Protein AF-A0A8J3WMR0-F1 (afdb_monomer_lite)

Organism: NCBI:txid936338

pLDDT: mean 70.85, std 7.38, range [53.19, 82.62]

Radius of gyration: 17.9 Å; chains: 1; bounding box: 27×40×56 Å

Sequence (77 aa):
MTDDTKRAIRTALQTAVGVCVALPLIVDATGIPDALPGVATALAVAGAFARVMAIPAVQSLLPRWLRTDAPPAVAER

Foldseek 3Di:
DDPVVVVVVVVVVVVLVVCLVCLVVVVVVPPDPPPPSVVVSVVVSVVVVVVVCVDVVVLVVDDPVSRPPPDPPDPDD

Structure (mmCIF, N/CA/C/O backbone):
data_AF-A0A8J3WMR0-F1
#
_entry.id   AF-A0A8J3WMR0-F1
#
loop_
_atom_site.group_PDB
_atom_site.id
_atom_site.type_symbol
_atom_site.label_atom_id
_atom_site.label_alt_id
_atom_site.label_comp_id
_atom_site.label_asym_id
_atom_site.label_entity_id
_atom_site.label_seq_id
_atom_site.pdbx_PDB_ins_code
_atom_site.Cartn_x
_atom_site.Cartn_y
_atom_site.Cartn_z
_atom_site.occupancy
_atom_site.B_iso_or_equiv
_atom_site.auth_seq_id
_atom_site.auth_comp_id
_atom_site.auth_asym_id
_atom_site.auth_atom_id
_atom_site.pdbx_PDB_model_num
ATOM 1 N N . MET A 1 1 ? 7.002 -11.267 -19.496 1.00 53.19 1 MET A N 1
ATOM 2 C CA . MET A 1 1 ? 7.175 -10.883 -18.076 1.00 53.19 1 MET A CA 1
ATOM 3 C C . MET A 1 1 ? 8.360 -11.657 -17.537 1.00 53.19 1 MET A C 1
ATOM 5 O O . MET A 1 1 ? 8.346 -12.872 -17.665 1.00 53.19 1 MET A O 1
ATOM 9 N N . THR A 1 2 ? 9.368 -10.973 -17.003 1.00 69.94 2 THR A N 1
ATOM 10 C CA . THR A 1 2 ? 10.580 -11.597 -16.444 1.00 69.94 2 THR A CA 1
ATOM 11 C C . THR A 1 2 ? 10.305 -12.108 -15.024 1.00 69.94 2 THR A C 1
ATOM 13 O O . THR A 1 2 ? 9.497 -11.515 -14.303 1.00 69.94 2 THR A O 1
ATOM 16 N N . ASP A 1 3 ? 10.950 -13.197 -14.603 1.00 78.12 3 ASP A N 1
ATOM 17 C CA . ASP A 1 3 ? 10.738 -13.800 -13.278 1.00 78.12 3 ASP A CA 1
ATOM 18 C C . ASP A 1 3 ? 11.061 -12.846 -12.117 1.00 78.12 3 ASP A C 1
ATOM 20 O O . ASP A 1 3 ? 10.329 -12.811 -11.123 1.00 78.12 3 ASP A O 1
ATOM 24 N N . ASP A 1 4 ? 12.072 -11.988 -12.275 1.00 70.44 4 ASP A N 1
ATOM 25 C CA . ASP A 1 4 ? 12.414 -10.938 -11.307 1.00 70.44 4 ASP A CA 1
ATOM 26 C C . ASP A 1 4 ? 11.265 -9.956 -11.069 1.00 70.44 4 ASP A C 1
ATOM 28 O O . ASP A 1 4 ? 10.942 -9.627 -9.926 1.00 70.44 4 ASP A O 1
ATOM 32 N N . THR A 1 5 ? 10.576 -9.544 -12.136 1.00 68.38 5 THR A N 1
ATOM 33 C CA . THR A 1 5 ? 9.386 -8.691 -12.041 1.00 68.38 5 THR A CA 1
ATOM 34 C C . THR A 1 5 ? 8.287 -9.385 -11.246 1.00 68.38 5 THR A C 1
ATOM 36 O O . THR A 1 5 ? 7.672 -8.786 -10.364 1.00 68.38 5 THR A O 1
ATOM 39 N N . LYS A 1 6 ? 8.037 -10.666 -11.532 1.00 68.44 6 LYS A N 1
ATOM 40 C CA . LYS A 1 6 ? 6.996 -11.444 -10.852 1.00 68.44 6 LYS A CA 1
ATOM 41 C C . LYS A 1 6 ? 7.306 -11.590 -9.361 1.00 68.44 6 LYS A C 1
ATOM 43 O O . LYS A 1 6 ? 6.405 -11.492 -8.525 1.00 68.44 6 LYS A O 1
ATOM 48 N N . ARG A 1 7 ? 8.586 -11.764 -9.023 1.00 75.25 7 ARG A N 1
ATOM 49 C CA . ARG A 1 7 ? 9.074 -11.821 -7.643 1.00 75.25 7 ARG A CA 1
ATOM 50 C C . ARG A 1 7 ? 8.903 -10.485 -6.926 1.00 75.25 7 ARG A C 1
ATOM 52 O O . ARG A 1 7 ? 8.362 -10.477 -5.825 1.00 75.25 7 ARG A O 1
ATOM 59 N N . ALA A 1 8 ? 9.302 -9.382 -7.556 1.00 74.44 8 ALA A N 1
ATOM 60 C CA . ALA A 1 8 ? 9.173 -8.040 -6.994 1.00 74.44 8 ALA A CA 1
ATOM 61 C C . ALA A 1 8 ? 7.707 -7.670 -6.723 1.00 74.44 8 ALA A C 1
ATOM 63 O O . ALA A 1 8 ? 7.389 -7.204 -5.630 1.00 74.44 8 ALA A O 1
ATOM 64 N N . ILE A 1 9 ? 6.806 -7.960 -7.670 1.00 78.62 9 ILE A N 1
ATOM 65 C CA . ILE A 1 9 ? 5.361 -7.732 -7.509 1.00 78.62 9 ILE A CA 1
ATOM 66 C C . ILE A 1 9 ? 4.815 -8.533 -6.326 1.00 78.62 9 ILE A C 1
ATOM 68 O O . ILE A 1 9 ? 4.100 -7.982 -5.493 1.00 78.62 9 ILE A O 1
ATOM 72 N N . ARG A 1 10 ? 5.169 -9.821 -6.217 1.00 74.62 10 ARG A N 1
ATOM 73 C CA . ARG A 1 10 ? 4.716 -10.662 -5.101 1.00 74.62 10 ARG A CA 1
ATOM 74 C C . ARG A 1 10 ? 5.194 -10.119 -3.755 1.00 74.62 10 ARG A C 1
ATOM 76 O O . ARG A 1 10 ? 4.397 -10.054 -2.826 1.00 74.62 10 ARG A O 1
ATOM 83 N N . THR A 1 11 ? 6.459 -9.715 -3.660 1.00 78.81 11 THR A N 1
ATOM 84 C CA . THR A 1 11 ? 7.014 -9.144 -2.427 1.00 78.81 11 THR A CA 1
ATOM 85 C C . THR A 1 11 ? 6.309 -7.841 -2.060 1.00 78.81 11 THR A C 1
ATOM 87 O O . THR A 1 11 ? 5.865 -7.697 -0.927 1.00 78.81 11 THR A O 1
ATOM 90 N N . ALA A 1 12 ? 6.128 -6.928 -3.018 1.00 79.88 12 ALA A N 1
ATOM 91 C CA . ALA A 1 12 ? 5.431 -5.665 -2.785 1.00 79.88 12 ALA A CA 1
ATOM 92 C C . ALA A 1 12 ? 3.980 -5.888 -2.330 1.00 79.88 12 ALA A C 1
ATOM 94 O O . ALA A 1 12 ? 3.531 -5.260 -1.372 1.00 79.88 12 ALA A O 1
ATOM 95 N N . LEU A 1 13 ? 3.271 -6.825 -2.969 1.00 75.62 13 LEU A N 1
ATOM 96 C CA . LEU A 1 13 ? 1.906 -7.183 -2.598 1.00 75.62 13 LEU A CA 1
ATOM 97 C C . LEU A 1 13 ? 1.846 -7.787 -1.189 1.00 75.62 13 LEU A C 1
ATOM 99 O O . LEU A 1 13 ? 1.006 -7.383 -0.392 1.00 75.62 13 LEU A O 1
ATOM 103 N N . GLN A 1 14 ? 2.752 -8.711 -0.855 1.00 82.62 14 GLN A N 1
ATOM 104 C CA . GLN A 1 14 ? 2.816 -9.303 0.484 1.00 82.62 14 GLN A CA 1
ATOM 105 C C . GLN A 1 14 ? 3.104 -8.253 1.560 1.00 82.62 14 GLN A C 1
ATOM 107 O O . GLN A 1 14 ? 2.450 -8.262 2.601 1.00 82.62 14 GLN A O 1
ATOM 112 N N . THR A 1 15 ? 4.035 -7.330 1.313 1.00 78.50 15 THR A N 1
ATOM 113 C CA . THR A 1 15 ? 4.341 -6.245 2.252 1.00 78.50 15 THR A CA 1
ATOM 114 C C . THR A 1 15 ? 3.154 -5.300 2.418 1.00 78.50 15 THR A C 1
ATOM 116 O O . THR A 1 15 ? 2.802 -4.972 3.548 1.00 78.50 15 THR A O 1
ATOM 119 N N . ALA A 1 16 ? 2.493 -4.910 1.324 1.00 78.00 16 ALA A N 1
ATOM 120 C CA . ALA A 1 16 ? 1.317 -4.044 1.377 1.00 78.00 16 ALA A CA 1
ATOM 121 C C . ALA A 1 16 ? 0.169 -4.690 2.167 1.00 78.00 16 ALA A C 1
ATOM 123 O O . ALA A 1 16 ? -0.407 -4.052 3.045 1.00 78.00 16 ALA A O 1
ATOM 124 N N . VAL A 1 17 ? -0.116 -5.972 1.918 1.00 81.38 17 VAL A N 1
ATOM 125 C CA . VAL A 1 17 ? -1.135 -6.723 2.666 1.00 81.38 17 VAL A CA 1
ATOM 126 C C . VAL A 1 17 ? -0.761 -6.829 4.146 1.00 81.38 17 VAL A C 1
ATOM 128 O O . VAL A 1 17 ? -1.612 -6.590 4.997 1.00 81.38 17 VAL A O 1
ATOM 131 N N . GLY A 1 18 ? 0.504 -7.117 4.467 1.00 79.00 18 GLY A N 1
ATOM 132 C CA . GLY A 1 18 ? 0.984 -7.153 5.851 1.00 79.00 18 GLY A CA 1
ATOM 133 C C . GLY A 1 18 ? 0.777 -5.825 6.588 1.00 79.00 18 GLY A C 1
ATOM 134 O O . GLY A 1 18 ? 0.311 -5.820 7.725 1.00 79.00 18 GLY A O 1
ATOM 135 N N . VAL A 1 19 ? 1.040 -4.696 5.922 1.00 76.75 19 VAL A N 1
ATOM 136 C CA . VAL A 1 19 ? 0.805 -3.353 6.480 1.00 76.75 19 VAL A CA 1
ATOM 137 C C . VAL A 1 19 ? -0.692 -3.068 6.649 1.00 76.75 19 VAL A C 1
ATOM 139 O O . VAL A 1 19 ? -1.092 -2.581 7.705 1.00 76.75 19 VAL A O 1
ATOM 142 N N . CYS A 1 20 ? -1.534 -3.424 5.672 1.00 73.75 20 CYS A N 1
ATOM 143 C CA . CYS A 1 20 ? -2.991 -3.282 5.786 1.00 73.75 20 CYS A CA 1
ATOM 144 C C . CYS A 1 2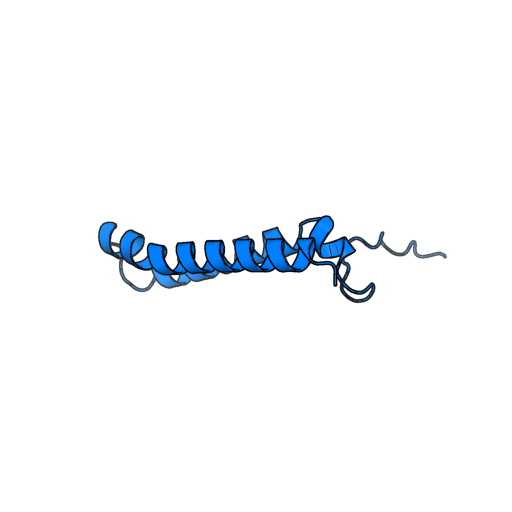0 ? -3.579 -4.100 6.946 1.00 73.75 20 CYS A C 1
ATOM 146 O O . CYS A 1 20 ? -4.517 -3.644 7.590 1.00 73.75 20 CYS A O 1
ATOM 148 N N . VAL A 1 21 ? -3.031 -5.286 7.229 1.00 77.06 21 VAL A N 1
ATOM 149 C CA . VAL A 1 21 ? -3.471 -6.140 8.348 1.00 77.06 21 VAL A CA 1
ATOM 150 C C . VAL A 1 21 ? -2.953 -5.641 9.701 1.00 77.06 21 VAL A C 1
ATOM 152 O O . VAL A 1 21 ? -3.625 -5.833 10.709 1.00 77.06 21 VAL A O 1
ATOM 155 N N . ALA A 1 22 ? -1.789 -4.987 9.751 1.00 72.69 22 ALA A N 1
ATOM 156 C CA . ALA A 1 22 ? -1.255 -4.405 10.988 1.00 72.69 22 ALA A CA 1
ATOM 157 C C . ALA A 1 22 ? -1.961 -3.095 11.393 1.00 72.69 22 ALA A C 1
ATOM 159 O O . ALA A 1 22 ? -1.947 -2.705 12.558 1.00 72.69 22 ALA A O 1
ATOM 160 N N . LEU A 1 23 ? -2.593 -2.422 10.433 1.00 65.50 23 LEU A N 1
ATOM 161 C CA . LEU A 1 23 ? -3.235 -1.120 10.597 1.00 65.50 23 LEU A CA 1
ATOM 162 C C . LEU A 1 23 ? -4.358 -1.072 11.657 1.00 65.50 23 LEU A C 1
ATOM 164 O O . LEU A 1 23 ? -4.323 -0.164 12.484 1.00 65.50 23 LEU A O 1
ATOM 168 N N . PRO A 1 24 ? -5.294 -2.038 11.733 1.00 63.72 24 PRO A N 1
ATOM 169 C CA . PRO A 1 24 ? -6.324 -2.088 12.773 1.00 63.72 24 PRO A CA 1
A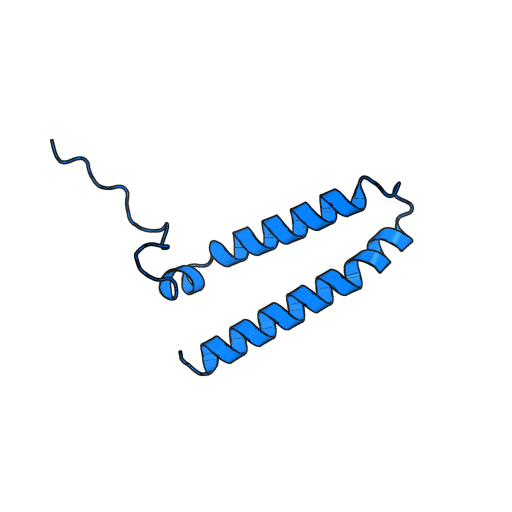TOM 170 C C . PRO A 1 24 ? -5.759 -2.133 14.197 1.00 63.72 24 PRO A C 1
ATOM 172 O O . PRO A 1 24 ? -6.304 -1.483 15.077 1.00 63.72 24 PRO A O 1
ATOM 175 N N . LEU A 1 25 ? -4.639 -2.834 14.420 1.00 64.44 25 LEU A N 1
ATOM 176 C CA . LEU A 1 25 ? -3.993 -2.914 15.739 1.00 64.44 25 LEU A CA 1
ATOM 177 C C . LEU A 1 25 ? -3.394 -1.570 16.174 1.00 64.44 25 LEU A C 1
ATOM 179 O O . LEU A 1 25 ? -3.364 -1.256 17.361 1.00 64.44 25 LEU A O 1
ATOM 183 N N . ILE A 1 26 ? -2.932 -0.765 15.214 1.00 63.34 26 ILE A N 1
ATOM 184 C CA . ILE A 1 26 ? -2.435 0.594 15.463 1.00 63.34 26 ILE A CA 1
ATOM 185 C C . ILE A 1 26 ? -3.608 1.533 15.773 1.00 63.34 26 ILE A C 1
ATOM 187 O O . ILE A 1 26 ? -3.500 2.383 16.654 1.00 63.34 26 ILE A O 1
ATOM 191 N N . VAL A 1 27 ? -4.737 1.370 15.078 1.00 62.16 27 VAL A N 1
ATOM 192 C CA . VAL A 1 27 ? -5.955 2.158 15.319 1.00 62.16 27 VAL A CA 1
ATOM 193 C C . VAL A 1 27 ? -6.532 1.862 16.704 1.00 62.16 27 VAL A C 1
ATOM 195 O O . VAL A 1 27 ? -6.762 2.795 17.471 1.00 62.16 27 VAL A O 1
ATOM 198 N N . ASP A 1 28 ? -6.662 0.584 17.059 1.00 63.97 28 ASP A N 1
ATOM 199 C CA . ASP A 1 28 ? -7.210 0.137 18.345 1.00 63.97 28 ASP A CA 1
ATOM 200 C C . ASP A 1 28 ? -6.361 0.628 19.537 1.00 63.97 28 ASP A C 1
ATOM 202 O O . ASP A 1 28 ? -6.881 1.070 20.559 1.00 63.97 28 ASP A O 1
ATOM 206 N N . ALA A 1 29 ? -5.033 0.683 19.376 1.00 64.88 29 ALA A N 1
ATOM 207 C CA . ALA A 1 29 ? -4.114 1.152 20.415 1.00 64.88 29 ALA A CA 1
ATOM 208 C C . ALA A 1 29 ? -4.112 2.682 20.647 1.00 64.88 29 ALA A C 1
ATOM 210 O O . ALA A 1 29 ? -3.528 3.140 21.629 1.00 64.88 29 ALA A O 1
ATOM 211 N N . THR A 1 30 ? -4.719 3.488 19.763 1.00 62.22 30 THR A N 1
ATOM 212 C CA . THR A 1 30 ? -4.603 4.966 19.796 1.00 62.22 30 THR A CA 1
ATOM 213 C C . THR A 1 30 ? -5.837 5.699 20.333 1.00 62.22 30 THR A C 1
ATOM 215 O O . THR A 1 30 ? -5.760 6.907 20.558 1.00 62.22 30 THR A O 1
ATOM 218 N N . GLY A 1 31 ? -6.955 5.005 20.589 1.00 58.16 31 GLY A N 1
ATOM 219 C CA . GLY A 1 31 ? -8.157 5.598 21.205 1.00 58.16 31 GLY A CA 1
ATOM 220 C C . GLY A 1 31 ? -8.872 6.656 20.348 1.00 58.16 31 GLY A C 1
ATOM 221 O O . GLY A 1 31 ? -9.563 7.522 20.886 1.00 58.16 31 GLY A O 1
ATOM 222 N N . ILE A 1 32 ? -8.682 6.627 19.024 1.00 58.22 32 ILE A N 1
ATOM 223 C CA . ILE A 1 32 ? -9.202 7.633 18.084 1.00 58.22 32 ILE A CA 1
ATOM 224 C C . ILE A 1 32 ? -10.634 7.260 17.646 1.00 58.22 32 ILE A C 1
ATOM 226 O O . ILE A 1 32 ? -10.854 6.116 17.256 1.00 58.22 32 ILE A O 1
ATOM 230 N N . PRO A 1 33 ? -11.605 8.199 17.643 1.00 57.25 33 PRO A N 1
ATOM 231 C CA . PRO A 1 33 ? -12.982 7.937 17.208 1.00 57.25 33 PRO A CA 1
ATOM 232 C C . PRO A 1 33 ? -13.062 7.371 15.776 1.00 57.25 33 PRO A C 1
ATOM 234 O O . PRO A 1 33 ? -12.515 7.963 14.844 1.00 57.25 33 PRO A O 1
ATOM 237 N N . ASP A 1 34 ? -13.793 6.258 15.617 1.00 60.78 34 ASP A N 1
ATOM 238 C CA . ASP A 1 34 ? -13.832 5.313 14.475 1.00 60.78 34 ASP A CA 1
ATOM 239 C C . ASP A 1 34 ? -13.884 5.904 13.051 1.00 60.78 34 ASP A C 1
ATOM 241 O O . ASP A 1 34 ? -13.449 5.270 12.088 1.00 60.78 34 ASP A O 1
ATOM 245 N N . ALA A 1 35 ? -14.394 7.124 12.876 1.00 59.44 35 ALA A N 1
ATOM 246 C CA . ALA A 1 35 ? -14.577 7.722 11.553 1.00 59.44 35 ALA A CA 1
ATOM 247 C C . ALA A 1 35 ? -13.293 8.331 10.950 1.00 59.44 35 ALA A C 1
ATOM 249 O O . ALA A 1 35 ? -13.151 8.391 9.728 1.00 59.44 35 ALA A O 1
ATOM 250 N N . LEU A 1 36 ? -12.345 8.783 11.777 1.00 61.78 36 LEU A N 1
ATOM 251 C CA . LEU A 1 36 ? -11.100 9.421 11.316 1.00 61.78 36 LEU A CA 1
ATOM 252 C C . LEU A 1 36 ? -10.012 8.424 10.866 1.00 61.78 36 LEU A C 1
ATOM 254 O O . LEU A 1 36 ? -9.386 8.662 9.825 1.00 61.78 36 LEU A O 1
ATOM 258 N N . PRO A 1 37 ? -9.779 7.301 11.575 1.00 66.88 37 PRO A N 1
ATOM 259 C CA . PRO A 1 37 ? -8.731 6.354 11.220 1.00 66.88 37 PRO A CA 1
ATOM 260 C C . PRO A 1 37 ? -8.993 5.669 9.885 1.00 66.88 37 PRO A C 1
ATOM 262 O O . PRO A 1 37 ? -8.068 5.532 9.090 1.00 66.88 37 PRO A O 1
ATOM 265 N N . GLY A 1 38 ? -10.240 5.286 9.593 1.00 70.50 38 GLY A N 1
ATOM 266 C CA . GLY A 1 38 ? -10.583 4.616 8.334 1.00 70.50 38 GLY A CA 1
ATOM 267 C C . GLY A 1 38 ? -10.223 5.456 7.104 1.00 70.50 38 GLY A C 1
ATOM 268 O O . GLY A 1 38 ? -9.623 4.950 6.155 1.00 70.50 38 GLY A O 1
ATOM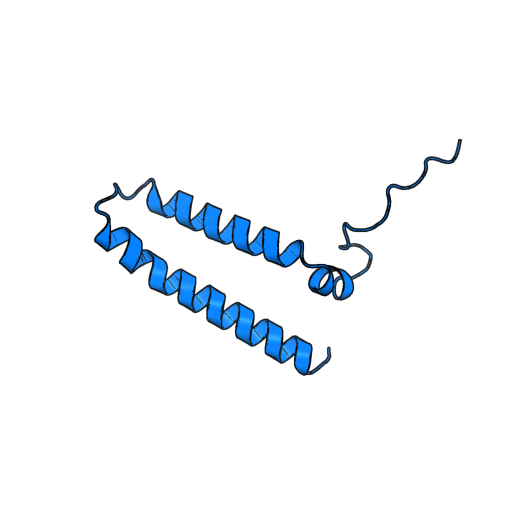 269 N N . VAL A 1 39 ? -10.495 6.764 7.154 1.00 73.75 39 VAL A N 1
ATOM 270 C CA . VAL A 1 39 ? -10.162 7.704 6.071 1.00 73.75 39 VAL A CA 1
ATOM 271 C C . VAL A 1 39 ? -8.655 7.940 5.983 1.00 73.75 39 VAL A C 1
ATOM 273 O O . VAL A 1 39 ? -8.099 7.893 4.887 1.00 73.75 39 VAL A O 1
ATOM 276 N N . ALA A 1 40 ? -7.974 8.138 7.116 1.00 73.81 40 ALA A N 1
ATOM 277 C CA . ALA A 1 40 ? -6.518 8.294 7.145 1.00 73.81 40 ALA A CA 1
ATOM 278 C C . ALA A 1 40 ? -5.802 7.050 6.593 1.00 73.81 40 ALA A C 1
ATOM 280 O O . ALA A 1 40 ? -4.840 7.165 5.837 1.00 73.81 40 ALA A O 1
ATOM 281 N N . THR A 1 41 ? -6.325 5.866 6.906 1.00 73.81 41 THR A N 1
ATOM 282 C CA . THR A 1 41 ? -5.841 4.580 6.402 1.00 73.81 41 THR A CA 1
ATOM 283 C C . THR A 1 41 ? -6.033 4.472 4.895 1.00 73.81 41 THR A C 1
ATOM 285 O O . THR A 1 41 ? -5.087 4.169 4.169 1.00 73.81 41 THR A O 1
ATOM 288 N N . ALA A 1 42 ? -7.239 4.767 4.404 1.00 76.50 42 ALA A N 1
ATOM 289 C CA . ALA A 1 42 ? -7.542 4.748 2.977 1.00 76.50 42 ALA A CA 1
ATOM 290 C C . ALA A 1 42 ? -6.668 5.744 2.196 1.00 76.50 42 ALA A C 1
ATOM 292 O O . ALA A 1 42 ? -6.119 5.392 1.153 1.00 76.50 42 ALA A O 1
ATOM 293 N N . LEU A 1 43 ? -6.471 6.957 2.726 1.00 77.94 43 LEU A N 1
ATOM 294 C CA . LEU A 1 43 ? -5.585 7.970 2.145 1.00 77.94 43 LEU A CA 1
ATOM 295 C C . LEU A 1 43 ? -4.115 7.542 2.176 1.00 77.94 43 LEU A C 1
ATOM 297 O O . LEU A 1 43 ? -3.409 7.745 1.190 1.00 77.94 43 LEU A O 1
ATOM 301 N N . ALA A 1 44 ? -3.652 6.922 3.264 1.00 78.06 44 ALA A N 1
ATOM 302 C CA . ALA A 1 44 ? -2.290 6.404 3.368 1.00 78.06 44 ALA A CA 1
ATOM 303 C C . ALA A 1 44 ? -2.034 5.295 2.337 1.00 78.06 44 ALA A C 1
ATOM 305 O O . ALA A 1 44 ? -1.015 5.323 1.646 1.00 78.06 44 ALA A O 1
ATOM 306 N N . VAL A 1 45 ? -2.980 4.365 2.171 1.00 79.75 45 VAL A N 1
ATOM 307 C CA . VAL A 1 45 ? -2.905 3.304 1.154 1.00 79.75 45 VAL A CA 1
AT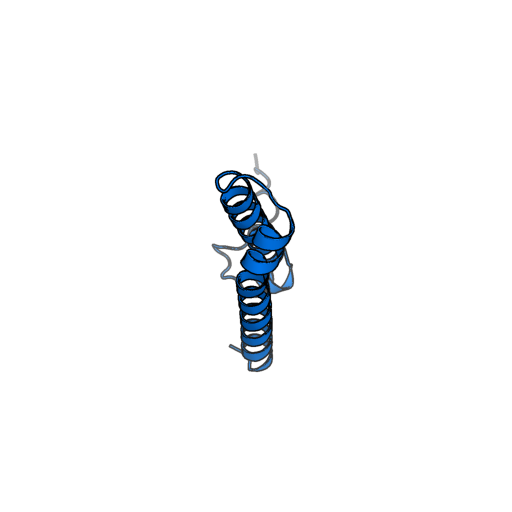OM 308 C C . VAL A 1 45 ? -2.952 3.895 -0.258 1.00 79.75 45 VAL A C 1
ATOM 310 O O . VAL A 1 45 ? -2.119 3.539 -1.092 1.00 79.75 45 VAL A O 1
ATOM 313 N N . ALA A 1 46 ? -3.860 4.838 -0.528 1.00 77.81 46 ALA A N 1
ATOM 314 C CA . ALA A 1 46 ? -3.954 5.513 -1.823 1.00 77.81 46 ALA A CA 1
ATOM 315 C C . ALA A 1 46 ? -2.671 6.293 -2.163 1.00 77.81 46 ALA A C 1
ATOM 317 O O . ALA A 1 46 ? -2.168 6.205 -3.284 1.00 77.81 46 ALA A O 1
ATOM 318 N N . GLY A 1 47 ? -2.097 7.004 -1.188 1.00 79.44 47 GLY A N 1
ATOM 319 C CA . GLY A 1 47 ? -0.835 7.729 -1.332 1.00 79.44 47 GLY A CA 1
ATOM 320 C C . GLY A 1 47 ? 0.359 6.800 -1.551 1.00 79.44 47 GLY A C 1
ATOM 321 O O . GLY A 1 47 ? 1.186 7.056 -2.427 1.00 79.44 47 GLY A O 1
ATOM 322 N N . ALA A 1 48 ? 0.426 5.684 -0.820 1.00 79.19 48 ALA A N 1
ATOM 323 C CA . ALA A 1 48 ? 1.444 4.657 -1.030 1.00 79.19 48 ALA A CA 1
ATOM 324 C C . ALA A 1 48 ? 1.350 4.063 -2.444 1.00 79.19 48 ALA A C 1
ATOM 326 O O . ALA A 1 48 ? 2.363 3.945 -3.134 1.00 79.19 48 ALA A O 1
ATOM 327 N N . PHE A 1 49 ? 0.136 3.769 -2.912 1.00 80.12 49 PHE A N 1
ATOM 328 C CA . PHE A 1 49 ? -0.096 3.252 -4.259 1.00 80.12 49 PHE A CA 1
ATOM 329 C C . PHE A 1 49 ? 0.296 4.265 -5.345 1.00 80.12 49 PHE A C 1
ATOM 331 O O . PHE A 1 49 ? 1.006 3.921 -6.292 1.00 80.12 49 PHE A O 1
ATOM 338 N N . ALA A 1 50 ? -0.076 5.537 -5.175 1.00 80.75 50 ALA A N 1
ATOM 339 C CA . ALA A 1 50 ? 0.342 6.618 -6.065 1.00 80.75 50 ALA A CA 1
ATOM 340 C C . ALA A 1 50 ? 1.874 6.773 -6.104 1.00 80.75 50 ALA A C 1
ATOM 342 O O . ALA A 1 50 ? 2.451 7.009 -7.167 1.00 80.75 50 ALA A O 1
ATOM 343 N N . ARG A 1 51 ? 2.560 6.581 -4.969 1.00 79.69 51 ARG A N 1
ATOM 344 C CA . ARG A 1 51 ? 4.027 6.630 -4.903 1.00 79.69 51 ARG A CA 1
ATOM 345 C C . ARG A 1 51 ? 4.681 5.464 -5.639 1.00 79.69 51 ARG A C 1
ATOM 347 O O . ARG A 1 51 ? 5.695 5.684 -6.294 1.00 79.69 51 ARG A O 1
ATOM 354 N N . VAL A 1 52 ? 4.095 4.267 -5.570 1.00 80.88 52 VAL A N 1
ATOM 355 C CA . VAL A 1 52 ? 4.538 3.100 -6.350 1.00 80.88 52 VAL A CA 1
ATOM 356 C C . VAL A 1 52 ? 4.387 3.365 -7.849 1.00 80.88 52 VAL A C 1
ATOM 358 O O . VAL A 1 52 ? 5.335 3.134 -8.595 1.00 80.88 52 VAL A O 1
ATOM 361 N N . MET A 1 53 ? 3.253 3.924 -8.287 1.00 72.81 53 MET A N 1
ATOM 362 C CA . MET A 1 53 ? 3.043 4.314 -9.691 1.00 72.81 53 MET A CA 1
ATOM 363 C C . MET A 1 53 ? 4.028 5.393 -10.167 1.00 72.81 53 MET A C 1
ATOM 365 O O . MET A 1 53 ? 4.368 5.437 -11.339 1.00 72.81 53 MET A O 1
ATOM 369 N N . ALA A 1 54 ? 4.550 6.231 -9.269 1.00 76.06 54 ALA A N 1
ATOM 370 C CA . ALA A 1 54 ? 5.552 7.241 -9.614 1.00 76.06 54 ALA A CA 1
ATOM 371 C C . ALA A 1 54 ? 6.985 6.686 -9.782 1.00 76.06 54 ALA A C 1
ATOM 373 O O . ALA A 1 54 ? 7.901 7.449 -10.096 1.00 76.06 54 ALA A O 1
ATOM 374 N N . ILE A 1 55 ? 7.227 5.390 -9.544 1.00 82.62 55 ILE A N 1
ATOM 375 C CA . ILE A 1 55 ? 8.564 4.793 -9.667 1.00 82.62 55 ILE A CA 1
ATOM 376 C C . ILE A 1 55 ? 8.922 4.633 -11.160 1.00 82.62 55 ILE A C 1
ATOM 378 O O . ILE A 1 55 ? 8.172 3.983 -11.890 1.00 82.62 55 ILE A O 1
ATOM 382 N N . PRO A 1 56 ? 10.103 5.097 -11.626 1.00 70.69 56 PRO A N 1
ATOM 383 C CA . PRO A 1 56 ? 10.514 4.984 -13.035 1.00 70.69 56 PRO A CA 1
ATOM 384 C C . PRO A 1 56 ? 10.518 3.544 -13.567 1.00 70.69 56 PRO A C 1
ATOM 386 O O . PRO A 1 56 ? 10.235 3.296 -14.734 1.00 70.69 56 PRO A O 1
ATOM 389 N N . ALA A 1 57 ? 10.810 2.575 -12.695 1.00 72.81 57 ALA A N 1
ATOM 390 C CA . ALA A 1 57 ? 10.759 1.149 -13.008 1.00 72.81 57 ALA A CA 1
ATOM 391 C C . ALA A 1 57 ? 9.329 0.611 -13.227 1.00 72.81 57 ALA A C 1
ATOM 393 O O . ALA A 1 57 ? 9.151 -0.364 -13.950 1.00 72.81 57 ALA A O 1
ATOM 394 N N . VAL A 1 58 ? 8.307 1.230 -12.623 1.00 73.31 58 VAL A N 1
ATOM 395 C CA . VAL A 1 58 ? 6.895 0.898 -12.886 1.00 73.31 58 VAL A CA 1
ATOM 396 C C . VAL A 1 58 ? 6.474 1.494 -14.226 1.00 73.31 58 VAL A C 1
ATOM 398 O O . VAL A 1 58 ? 5.882 0.802 -15.053 1.00 73.31 58 VAL A O 1
ATOM 401 N N . GLN A 1 59 ? 6.889 2.729 -14.495 1.00 71.00 59 GLN A N 1
ATOM 402 C CA . GLN A 1 59 ? 6.624 3.412 -15.759 1.00 71.00 59 GLN A CA 1
ATOM 403 C C . GLN A 1 59 ? 7.296 2.717 -16.954 1.00 71.00 59 GLN A C 1
ATOM 405 O O . GLN A 1 59 ? 6.679 2.551 -18.008 1.00 71.00 59 GLN A O 1
ATOM 410 N N . SER A 1 60 ? 8.522 2.206 -16.792 1.00 76.06 60 SER A N 1
ATOM 411 C CA . SER A 1 60 ? 9.206 1.442 -17.845 1.00 76.06 60 SER A CA 1
ATOM 412 C C . SER A 1 60 ? 8.483 0.134 -18.187 1.00 76.06 60 SER A C 1
ATOM 414 O O . SER A 1 60 ? 8.482 -0.281 -19.350 1.00 76.06 60 SER A O 1
ATOM 416 N N . LEU A 1 61 ? 7.796 -0.465 -17.209 1.00 69.81 61 LEU A N 1
ATOM 417 C CA . LEU A 1 61 ? 6.970 -1.654 -17.394 1.00 69.81 61 LEU A CA 1
ATOM 418 C C . LEU A 1 61 ? 5.595 -1.370 -18.005 1.00 69.81 61 LEU A C 1
ATOM 420 O O . LEU A 1 61 ? 5.032 -2.250 -18.661 1.00 69.81 61 LEU A O 1
ATOM 424 N N . LEU A 1 62 ? 5.041 -0.178 -17.782 1.00 69.44 62 LEU A N 1
ATOM 425 C CA . LEU A 1 62 ? 3.719 0.172 -18.284 1.00 69.44 62 LEU A CA 1
ATOM 426 C C . LEU A 1 62 ? 3.722 0.346 -19.813 1.00 69.44 62 LEU A C 1
ATOM 428 O O . LEU A 1 62 ? 4.699 0.842 -20.386 1.00 69.44 62 LEU A O 1
ATOM 432 N N . PRO A 1 63 ? 2.629 -0.042 -20.503 1.00 71.25 63 PRO A N 1
ATOM 433 C CA . PRO A 1 63 ? 2.455 0.238 -21.922 1.00 71.25 63 PRO A CA 1
ATOM 434 C C . PRO A 1 63 ? 2.567 1.739 -22.186 1.00 71.25 63 PRO A C 1
ATOM 436 O O . PRO A 1 63 ? 2.109 2.543 -21.380 1.00 71.25 63 PRO A O 1
ATOM 439 N N . ARG A 1 64 ? 3.108 2.123 -23.348 1.00 67.94 64 ARG A N 1
ATOM 440 C CA . ARG A 1 64 ? 3.304 3.531 -23.748 1.00 67.94 64 ARG A CA 1
ATOM 441 C C . ARG A 1 64 ? 2.096 4.442 -23.461 1.00 67.94 64 ARG A C 1
ATOM 443 O O . ARG A 1 64 ? 2.299 5.585 -23.087 1.00 67.94 64 ARG A O 1
ATOM 450 N N . TRP A 1 65 ? 0.873 3.942 -23.629 1.00 70.38 65 TRP A N 1
ATOM 451 C CA . TRP A 1 65 ? -0.381 4.686 -23.437 1.00 70.38 65 TRP A CA 1
ATOM 452 C C . TRP A 1 65 ? -0.738 4.984 -21.967 1.00 70.38 65 TRP A C 1
ATOM 454 O O . TRP A 1 65 ? -1.659 5.748 -21.713 1.00 70.38 65 TRP A O 1
ATOM 464 N N . LEU A 1 66 ? -0.019 4.387 -21.013 1.00 65.44 66 LEU A N 1
ATOM 465 C CA . LEU A 1 66 ? -0.177 4.563 -19.563 1.00 65.44 66 LEU A CA 1
ATOM 466 C C . LEU A 1 66 ? 1.031 5.258 -18.909 1.00 65.44 66 LEU A C 1
ATOM 468 O O . LEU A 1 66 ? 0.995 5.532 -17.713 1.00 65.44 66 LEU A O 1
ATOM 472 N N . ARG A 1 67 ? 2.098 5.536 -19.672 1.00 70.88 67 ARG A N 1
ATOM 473 C CA . ARG A 1 67 ? 3.280 6.254 -19.175 1.00 70.88 67 ARG A CA 1
ATOM 474 C C . ARG A 1 67 ? 2.987 7.747 -19.094 1.00 70.88 67 ARG A C 1
ATOM 476 O O . ARG A 1 67 ? 2.562 8.349 -20.075 1.00 70.88 67 ARG A O 1
ATOM 483 N N . THR A 1 68 ? 3.260 8.348 -17.945 1.00 69.94 68 THR A N 1
ATOM 484 C CA . THR A 1 68 ? 3.065 9.785 -17.679 1.00 69.94 68 THR A CA 1
ATOM 485 C C . THR A 1 68 ? 4.355 10.603 -17.805 1.00 69.94 68 THR A C 1
ATOM 487 O O . THR A 1 68 ? 4.314 11.825 -17.759 1.00 69.94 68 THR A O 1
ATOM 490 N N . ASP A 1 69 ? 5.488 9.939 -18.026 1.00 71.69 69 ASP A N 1
ATOM 491 C CA . ASP A 1 69 ? 6.835 10.507 -18.207 1.00 71.69 69 ASP A CA 1
ATOM 492 C C . ASP A 1 69 ? 7.111 10.976 -19.645 1.00 71.69 69 ASP A C 1
ATOM 494 O O . ASP A 1 69 ? 8.218 11.419 -19.954 1.00 71.69 69 ASP A O 1
ATOM 498 N N . ALA A 1 70 ? 6.120 10.902 -20.540 1.00 66.81 70 ALA A N 1
ATOM 499 C CA . ALA A 1 70 ? 6.254 11.465 -21.876 1.00 66.81 70 ALA A CA 1
ATOM 500 C C . ALA A 1 70 ? 6.471 12.991 -21.771 1.00 66.81 70 ALA A C 1
ATOM 502 O O . ALA A 1 70 ? 5.649 13.672 -21.151 1.00 66.81 70 ALA A O 1
ATOM 503 N N . PRO A 1 71 ? 7.554 13.545 -22.354 1.00 62.62 71 PRO A N 1
ATOM 504 C CA . PRO A 1 71 ? 7.785 14.984 -22.339 1.00 62.62 71 PRO A CA 1
ATOM 505 C C . PRO A 1 71 ? 6.594 15.705 -22.990 1.00 62.62 71 PRO A C 1
ATOM 507 O O . PRO A 1 71 ? 6.019 15.166 -23.943 1.00 62.62 71 PRO A O 1
ATOM 510 N N . PRO A 1 72 ? 6.198 16.892 -22.485 1.00 61.62 72 PRO A N 1
ATOM 511 C CA . PRO A 1 72 ? 5.079 17.636 -23.046 1.00 61.62 72 PRO A CA 1
ATOM 512 C C . PRO A 1 72 ? 5.317 17.820 -24.542 1.00 61.62 72 PRO A C 1
ATOM 514 O O . PRO A 1 72 ? 6.397 18.256 -24.9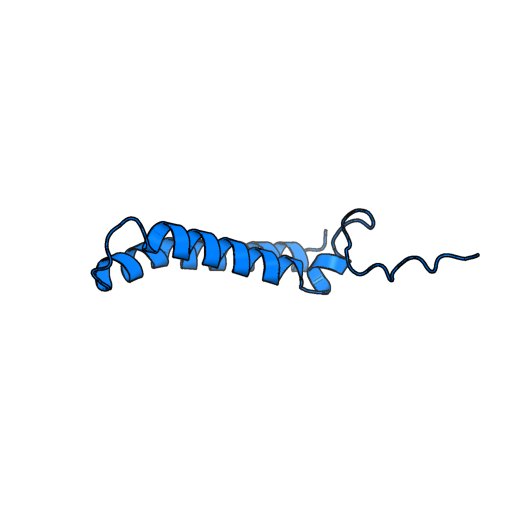45 1.00 61.62 72 PRO A O 1
ATOM 517 N N . ALA A 1 73 ? 4.327 17.434 -25.354 1.00 64.25 73 ALA A N 1
ATOM 518 C CA . ALA A 1 73 ? 4.377 17.620 -26.794 1.00 64.25 73 ALA A CA 1
ATOM 519 C C . ALA A 1 73 ? 4.652 19.101 -27.051 1.00 64.25 73 ALA A C 1
ATOM 521 O O . ALA A 1 73 ? 3.832 19.959 -26.718 1.00 64.25 73 ALA A O 1
ATOM 522 N N . VAL A 1 74 ? 5.844 19.396 -27.569 1.00 62.44 74 VAL A N 1
ATOM 523 C CA . VAL A 1 74 ? 6.179 20.735 -28.033 1.00 62.44 74 VAL A CA 1
ATOM 524 C C . VAL A 1 74 ? 5.132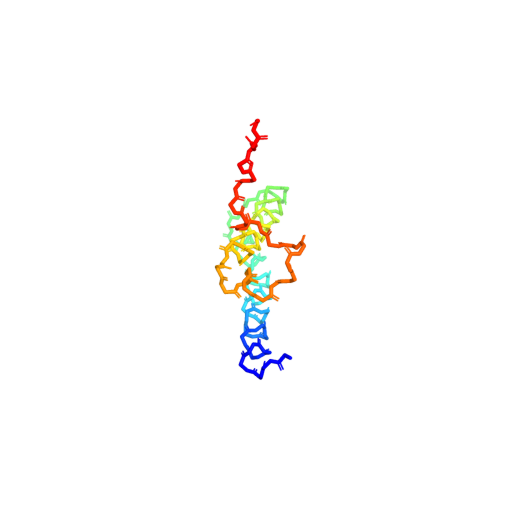 21.052 -29.087 1.00 62.44 74 VAL A C 1
ATOM 526 O O . VAL A 1 74 ? 5.038 20.359 -30.096 1.00 62.44 74 VAL A O 1
ATOM 529 N N . ALA A 1 75 ? 4.281 22.033 -28.798 1.00 58.25 75 ALA A N 1
ATOM 530 C CA . ALA A 1 75 ? 3.352 22.564 -29.772 1.00 58.25 75 ALA A CA 1
ATOM 531 C C . ALA A 1 75 ? 4.194 23.229 -30.867 1.00 58.25 75 ALA A C 1
ATOM 533 O O . ALA A 1 75 ? 4.576 24.392 -30.733 1.00 58.25 75 ALA A O 1
ATOM 534 N N . GLU A 1 76 ? 4.553 22.463 -31.899 1.00 58.81 76 GLU A N 1
ATOM 535 C CA . GLU A 1 76 ? 5.063 23.018 -33.147 1.00 58.81 76 GLU A CA 1
ATOM 536 C C . GLU A 1 76 ? 3.974 23.937 -33.709 1.00 58.81 76 GLU A C 1
ATOM 538 O O . GLU A 1 76 ? 2.833 23.522 -33.924 1.00 58.81 76 GLU A O 1
ATOM 543 N N . ARG A 1 77 ? 4.331 25.218 -33.818 1.00 58.56 77 ARG A N 1
ATOM 544 C CA . ARG A 1 77 ? 3.541 26.273 -34.448 1.00 58.56 77 ARG A CA 1
ATOM 545 C C . ARG A 1 77 ? 3.970 26.432 -35.893 1.00 58.56 77 ARG A C 1
ATOM 547 O O . ARG A 1 77 ? 5.191 26.313 -36.132 1.00 58.56 77 ARG A O 1
#

Secondary structure (DSSP, 8-state):
--HHHHHHHHHHHHHHHHHHHHHHHHHHTTT--THHHHHHHHHHHHHHHHHHHT-HHHHHHS-GGG-S-SPP-----